Protein AF-A0A2I6QNP9-F1 (afdb_monomer)

Foldseek 3Di:
DDDDDDDDDDDDPPPDPCPDPPPQQDWDKDFDDDPNHGQWIFTDRNPHTDDIDGCPDPVNVVVVVCCVVPVPPPPPD

Structure (mmCIF, N/CA/C/O backbone):
data_AF-A0A2I6QNP9-F1
#
_entry.id   AF-A0A2I6QNP9-F1
#
loop_
_atom_site.group_PDB
_atom_site.id
_atom_site.type_symbol
_atom_site.label_atom_id
_atom_site.label_alt_id
_atom_site.label_comp_id
_atom_site.label_asym_id
_atom_s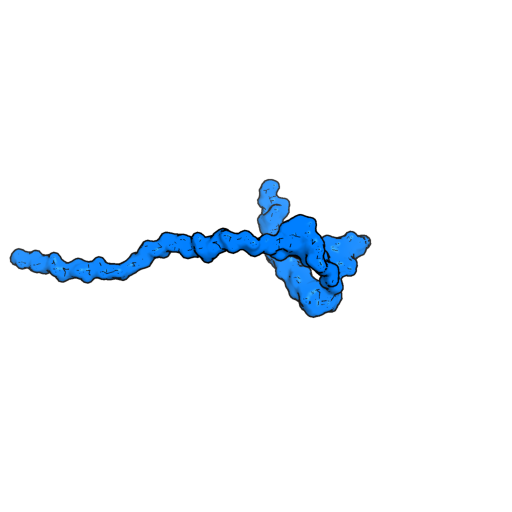ite.label_entity_id
_atom_site.label_seq_id
_atom_site.pdbx_PDB_ins_code
_atom_s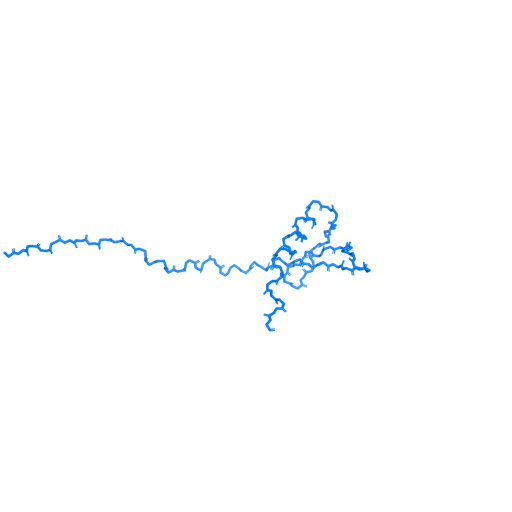ite.Cartn_x
_atom_site.Cartn_y
_atom_site.Cartn_z
_atom_site.occupancy
_atom_site.B_iso_or_equiv
_atom_site.auth_seq_id
_atom_site.auth_comp_id
_atom_site.auth_asym_id
_atom_site.auth_atom_id
_atom_site.pdbx_PDB_model_num
ATOM 1 N N . MET A 1 1 ? -9.318 23.210 70.336 1.00 48.59 1 MET A N 1
ATOM 2 C CA . MET A 1 1 ? -9.940 23.766 69.120 1.00 48.59 1 MET A CA 1
ATOM 3 C C . MET A 1 1 ? -8.913 23.552 68.032 1.00 48.59 1 MET A C 1
ATOM 5 O O . MET A 1 1 ? -7.864 24.174 68.100 1.00 48.59 1 MET A O 1
ATOM 9 N N . SER A 1 2 ? -9.120 22.529 67.202 1.00 54.50 2 SER A N 1
ATOM 10 C CA . SER A 1 2 ? -8.136 22.087 66.214 1.00 54.50 2 SER A CA 1
ATOM 11 C C . SER A 1 2 ? -8.050 23.098 65.084 1.00 54.50 2 SER A C 1
ATOM 13 O O . SER A 1 2 ? -9.057 23.405 64.447 1.00 54.50 2 SER A O 1
ATOM 15 N N . GLU A 1 3 ? -6.846 23.607 64.870 1.00 50.25 3 GLU A N 1
ATOM 16 C CA . GLU A 1 3 ? -6.470 24.350 63.679 1.00 50.25 3 GLU A CA 1
ATOM 17 C C . GLU A 1 3 ? -6.543 23.399 62.480 1.00 50.25 3 GLU A C 1
ATOM 19 O O . GLU A 1 3 ? -5.998 22.297 62.521 1.00 50.25 3 GLU A O 1
ATOM 24 N N . ASN A 1 4 ? -7.259 23.800 61.433 1.00 54.19 4 ASN A N 1
ATOM 25 C CA . ASN A 1 4 ? -7.279 23.095 60.158 1.00 54.19 4 ASN A CA 1
ATOM 26 C C . ASN A 1 4 ? -6.680 24.018 59.100 1.00 54.19 4 ASN A C 1
ATOM 28 O O . ASN A 1 4 ? -7.401 24.677 58.352 1.00 54.19 4 ASN A O 1
ATOM 32 N N . GLU A 1 5 ? -5.352 24.058 59.070 1.00 56.75 5 GLU A N 1
ATOM 33 C CA . GLU A 1 5 ? -4.591 24.502 57.912 1.00 56.75 5 GLU A CA 1
ATOM 34 C C . GLU A 1 5 ? -4.059 23.247 57.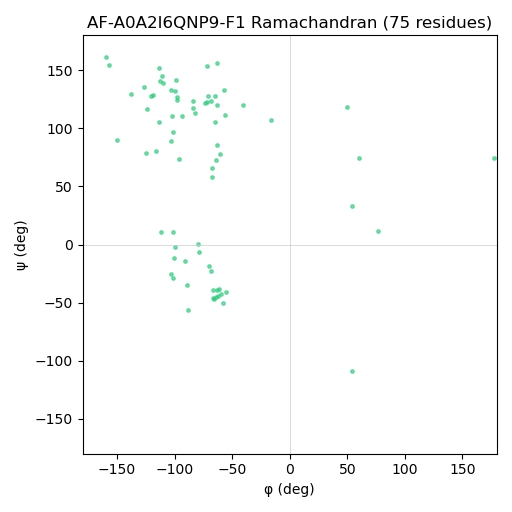213 1.00 56.75 5 GLU A C 1
ATOM 36 O O . GLU A 1 5 ? -3.241 22.496 57.742 1.00 56.75 5 GLU A O 1
ATOM 41 N N . SER A 1 6 ? -4.595 22.958 56.034 1.00 56.69 6 SER A N 1
ATOM 42 C CA . SER A 1 6 ? -3.999 22.030 55.077 1.00 56.69 6 SER A CA 1
ATOM 43 C C . SER A 1 6 ? -4.404 22.499 53.695 1.00 56.69 6 SER A C 1
ATOM 45 O O . SER A 1 6 ? -5.461 22.165 53.162 1.00 56.69 6 SER A O 1
ATOM 47 N N . ALA A 1 7 ? -3.540 23.356 53.163 1.00 53.56 7 ALA A N 1
ATOM 48 C CA . ALA A 1 7 ? -3.433 23.636 51.752 1.00 53.56 7 ALA A CA 1
ATOM 49 C C . ALA A 1 7 ? -3.181 22.316 51.007 1.00 53.56 7 ALA A C 1
ATOM 51 O O . ALA A 1 7 ? -2.119 21.712 51.135 1.00 53.56 7 ALA A O 1
ATOM 52 N N . ILE A 1 8 ? -4.163 21.877 50.227 1.00 59.97 8 ILE A N 1
ATOM 53 C CA . ILE A 1 8 ? -3.969 20.889 49.168 1.00 59.97 8 ILE A CA 1
ATOM 54 C C . ILE A 1 8 ? -3.919 21.663 47.860 1.00 59.97 8 ILE A C 1
ATOM 56 O O . ILE A 1 8 ? -4.938 22.075 47.307 1.00 59.97 8 ILE A O 1
ATOM 60 N N . GLY A 1 9 ? -2.684 21.928 47.443 1.00 44.03 9 GLY A N 1
ATOM 61 C CA . GLY A 1 9 ? -2.363 22.307 46.085 1.00 44.03 9 GLY A CA 1
ATOM 62 C C . GLY A 1 9 ? -2.491 21.120 45.134 1.00 44.03 9 GLY A C 1
ATOM 63 O O . GLY A 1 9 ? -2.338 19.970 45.536 1.00 44.03 9 GLY A O 1
ATOM 64 N N . ASP A 1 10 ? -2.759 21.496 43.888 1.00 45.28 10 ASP A N 1
ATOM 65 C CA . ASP A 1 10 ? -2.338 20.885 42.627 1.00 45.28 10 ASP A CA 1
ATOM 66 C C . ASP A 1 10 ? -2.527 19.372 42.429 1.00 45.28 10 ASP A C 1
ATOM 68 O O . ASP A 1 10 ? -1.914 18.534 43.087 1.00 45.28 10 ASP A O 1
ATOM 72 N N . GLY A 1 11 ? -3.335 19.008 41.431 1.00 41.12 11 GLY A N 1
ATOM 73 C CA . GLY A 1 11 ? -3.445 17.611 41.035 1.00 41.12 11 GLY A CA 1
ATOM 74 C C . GLY A 1 11 ? -4.449 17.336 39.931 1.00 41.12 11 GLY A C 1
ATOM 75 O O . GLY A 1 11 ? -5.496 16.751 40.177 1.00 41.12 11 GLY A O 1
ATOM 76 N N . ALA A 1 12 ? -4.073 17.698 38.706 1.00 42.53 12 ALA A N 1
ATOM 77 C CA . ALA A 1 12 ? -4.510 17.040 37.477 1.00 42.53 12 ALA A CA 1
ATOM 78 C C . ALA A 1 12 ? -6.024 17.034 37.188 1.00 42.53 12 ALA A C 1
ATOM 80 O O . ALA A 1 12 ? -6.672 15.989 37.113 1.00 42.53 12 ALA A O 1
ATOM 81 N N . ALA A 1 13 ? -6.541 18.196 36.786 1.00 40.28 13 ALA A N 1
ATOM 82 C CA . ALA A 1 13 ? -7.452 18.188 35.650 1.00 40.28 13 ALA A CA 1
ATOM 83 C C . ALA A 1 13 ? -6.656 17.703 34.422 1.00 40.28 13 ALA A C 1
ATOM 85 O O . ALA A 1 13 ? -6.132 18.506 33.655 1.00 40.28 13 ALA A O 1
ATOM 86 N N . LYS A 1 14 ? -6.561 16.379 34.227 1.00 47.09 14 LYS A N 1
ATOM 87 C CA . LYS A 1 14 ? -6.364 15.787 32.895 1.00 47.09 14 LYS A CA 1
ATOM 88 C C . LYS A 1 14 ? -7.646 16.043 32.094 1.00 47.09 14 LYS A C 1
ATOM 90 O O . LYS A 1 14 ? -8.417 15.139 31.790 1.00 47.09 14 LYS A O 1
ATOM 95 N N . GLY A 1 15 ? -7.909 17.318 31.820 1.00 40.44 15 GLY A N 1
ATOM 96 C CA . GLY A 1 15 ? -8.71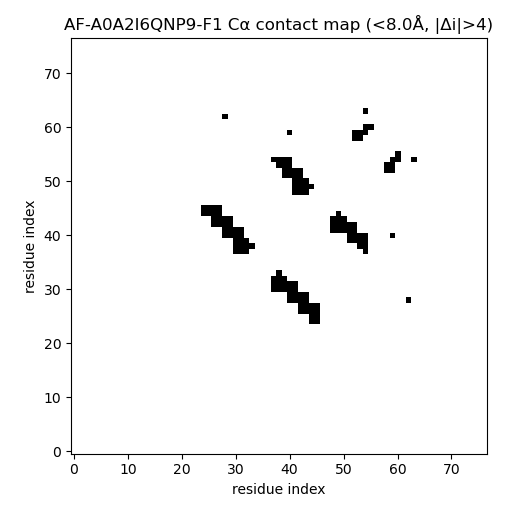0 17.711 30.682 1.00 40.44 15 GLY A CA 1
ATOM 97 C C . GLY A 1 15 ? -7.895 17.288 29.482 1.00 40.44 15 GLY A C 1
ATOM 98 O O . GLY A 1 15 ? -6.833 17.857 29.251 1.00 40.44 15 GLY A O 1
ATOM 99 N N . ASN A 1 16 ? -8.353 16.209 28.849 1.00 40.50 16 ASN A N 1
ATOM 100 C CA . ASN A 1 16 ? -7.914 15.704 27.562 1.00 40.50 16 ASN A CA 1
ATOM 101 C C . ASN A 1 16 ? -7.131 16.762 26.783 1.00 40.50 16 ASN A C 1
ATOM 103 O O . ASN A 1 16 ? -7.701 17.720 26.259 1.00 40.50 16 ASN A O 1
ATOM 107 N N . GLU A 1 17 ? -5.822 16.552 26.705 1.00 39.19 17 GLU A N 1
ATOM 108 C CA . GLU A 1 17 ? -4.965 17.103 25.670 1.00 39.19 17 GLU A CA 1
ATOM 109 C C . GLU A 1 17 ? -5.488 16.565 24.331 1.00 39.19 17 GLU A C 1
ATOM 111 O O . GLU A 1 17 ? -4.991 15.593 23.779 1.00 39.19 17 GLU A O 1
ATOM 116 N N . THR A 1 18 ? -6.577 17.141 23.831 1.00 50.12 18 THR A N 1
ATOM 117 C CA . THR A 1 18 ? -6.975 17.021 22.432 1.00 50.12 18 THR A CA 1
ATOM 118 C C . THR A 1 18 ? -6.435 18.263 21.746 1.00 50.12 18 THR A C 1
ATOM 120 O O . THR A 1 18 ? -7.144 19.225 21.477 1.00 50.12 18 THR A O 1
ATOM 123 N N . ALA A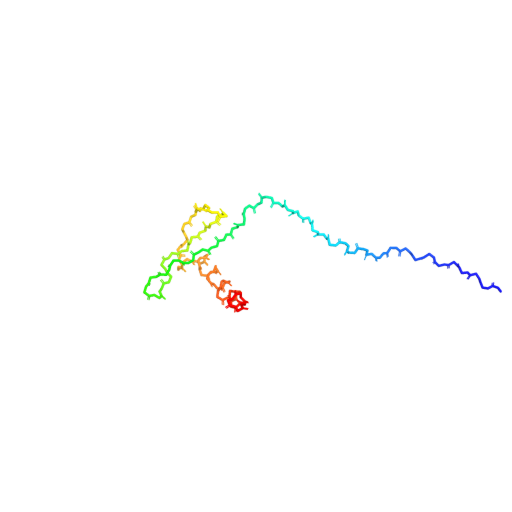 1 19 ? -5.120 18.267 21.559 1.00 39.75 19 ALA A N 1
ATOM 124 C CA . ALA A 1 19 ? -4.430 19.175 20.665 1.00 39.75 19 ALA A CA 1
ATOM 125 C C . ALA A 1 19 ? -3.573 18.317 19.722 1.00 39.75 19 ALA A C 1
ATOM 127 O O . ALA A 1 19 ? -2.872 17.438 20.223 1.00 39.75 19 ALA A O 1
ATOM 128 N N . PRO A 1 20 ? -3.537 18.561 18.402 1.00 47.19 20 PRO A N 1
ATOM 129 C CA . PRO A 1 20 ? -4.380 19.424 17.576 1.00 47.19 20 PRO A CA 1
ATOM 130 C C . PRO A 1 20 ? -5.232 18.611 16.580 1.00 47.19 20 PRO A C 1
ATOM 132 O O . PRO A 1 20 ? -4.799 17.584 16.062 1.00 47.19 20 PRO A O 1
ATOM 135 N N . GLU A 1 21 ? -6.395 19.140 16.196 1.00 49.06 21 GLU A N 1
ATOM 136 C CA . GLU A 1 21 ? -6.939 18.932 14.847 1.00 49.06 21 GLU A CA 1
ATOM 137 C C . GLU A 1 21 ? -5.965 19.582 13.853 1.00 49.06 21 GLU A C 1
ATOM 139 O O . GLU A 1 21 ? -6.180 20.677 13.330 1.00 49.06 21 GLU A O 1
ATOM 144 N N . ALA A 1 22 ? -4.811 18.949 13.653 1.00 45.06 22 ALA A N 1
ATOM 145 C CA . ALA A 1 22 ? -3.963 19.274 12.535 1.00 45.06 22 ALA A CA 1
ATOM 146 C C . ALA A 1 22 ? -4.726 18.808 11.302 1.00 45.06 22 ALA A C 1
ATOM 148 O O . ALA A 1 22 ? -5.102 17.643 11.187 1.00 45.06 22 ALA A O 1
ATOM 149 N N . ASN A 1 23 ? -4.961 19.732 10.382 1.00 49.59 23 ASN A N 1
ATOM 150 C CA . ASN A 1 23 ? -5.400 19.448 9.026 1.00 49.59 23 ASN A CA 1
ATOM 151 C C . ASN A 1 23 ? -4.254 18.731 8.273 1.00 49.59 23 ASN A C 1
ATOM 153 O O . ASN A 1 23 ? -3.709 19.233 7.298 1.00 49.59 23 ASN A O 1
ATOM 157 N N . THR A 1 24 ? -3.819 17.593 8.810 1.00 51.81 24 THR A N 1
ATOM 158 C CA . THR A 1 24 ? -2.816 16.690 8.272 1.00 51.81 24 THR A CA 1
ATOM 159 C C . THR A 1 24 ? -3.629 15.552 7.707 1.00 51.81 24 THR A C 1
ATOM 161 O O . THR A 1 24 ? -3.997 14.636 8.434 1.00 51.81 24 THR A O 1
ATOM 164 N N . GLU A 1 25 ? -4.024 15.685 6.444 1.00 65.81 25 GLU A N 1
ATOM 165 C CA . GLU A 1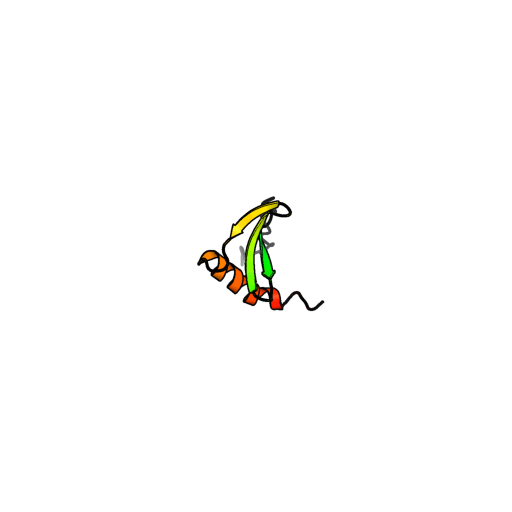 25 ? -4.769 14.655 5.726 1.00 65.81 25 GLU A CA 1
ATOM 166 C C . GLU A 1 25 ? -4.196 13.269 6.071 1.00 65.81 25 GLU A C 1
ATOM 168 O O . GLU A 1 25 ? -2.999 13.028 5.878 1.00 65.81 25 GLU A O 1
ATOM 173 N N . GLU A 1 26 ? -5.037 12.405 6.642 1.00 81.44 26 GLU A N 1
ATOM 174 C CA . GLU A 1 26 ? -4.635 11.089 7.134 1.00 81.44 26 GLU A CA 1
ATOM 175 C C . GLU A 1 26 ? -4.002 10.273 6.002 1.00 81.44 26 GLU A C 1
ATOM 177 O O . GLU A 1 26 ? -4.524 10.234 4.879 1.00 81.44 26 GLU A O 1
ATOM 182 N N . ILE A 1 27 ? -2.853 9.653 6.294 1.00 88.50 27 ILE A N 1
ATOM 183 C CA . ILE A 1 27 ? -2.227 8.707 5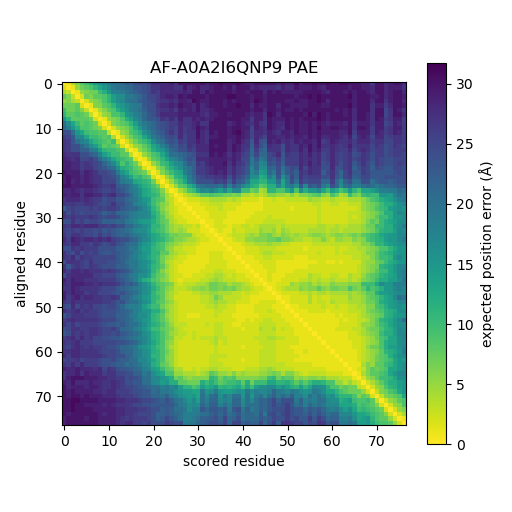.375 1.00 88.50 27 ILE A CA 1
ATOM 184 C C . ILE A 1 27 ? -2.907 7.354 5.555 1.00 88.50 27 ILE A C 1
ATOM 186 O O . ILE A 1 27 ? -2.756 6.709 6.590 1.00 88.50 27 ILE A O 1
ATOM 190 N N . THR A 1 28 ? -3.616 6.913 4.525 1.00 90.06 28 THR A N 1
ATOM 191 C CA . THR A 1 28 ? -4.275 5.608 4.469 1.00 90.06 28 THR A CA 1
ATOM 192 C C . THR A 1 28 ? -3.563 4.728 3.448 1.00 90.06 28 THR A C 1
ATOM 194 O O . THR A 1 28 ? -3.127 5.209 2.403 1.00 90.06 28 THR A O 1
ATOM 197 N N . TYR A 1 29 ? -3.469 3.426 3.699 1.00 92.44 29 TYR A N 1
ATOM 198 C CA . TYR A 1 29 ? -2.905 2.476 2.743 1.00 92.44 29 TYR A CA 1
ATOM 199 C C . TYR A 1 29 ? -3.987 1.559 2.169 1.00 92.44 29 TYR A C 1
ATOM 201 O O . TYR A 1 29 ? -4.861 1.089 2.892 1.00 92.44 29 TYR A O 1
ATOM 209 N N . HIS A 1 30 ? -3.924 1.287 0.864 1.00 93.88 30 HIS A N 1
ATOM 210 C CA . HIS A 1 30 ? -4.857 0.392 0.177 1.00 93.88 30 HIS A CA 1
ATOM 211 C C . HIS A 1 30 ? -4.110 -0.728 -0.550 1.00 93.88 30 HIS A C 1
ATOM 213 O O . HIS A 1 30 ? -3.329 -0.467 -1.465 1.00 93.88 30 HIS A O 1
ATOM 219 N N . ALA A 1 31 ? -4.339 -1.978 -0.149 1.0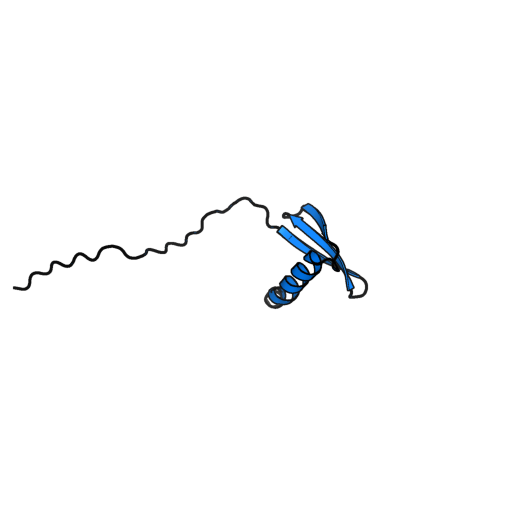0 93.44 31 ALA A N 1
ATOM 220 C CA . ALA A 1 31 ? -3.738 -3.142 -0.789 1.00 93.44 31 ALA A CA 1
ATOM 221 C C . ALA A 1 31 ? -4.557 -3.557 -2.020 1.00 93.44 31 ALA A C 1
ATOM 223 O O . ALA A 1 31 ? -5.747 -3.837 -1.924 1.00 93.44 31 ALA A O 1
ATOM 224 N N . VAL A 1 32 ? -3.909 -3.607 -3.182 1.00 93.69 32 VAL A N 1
ATOM 225 C CA . VAL A 1 32 ? -4.507 -4.079 -4.433 1.00 93.69 32 VAL A CA 1
ATOM 226 C C . VAL A 1 32 ? -4.192 -5.558 -4.592 1.00 93.69 32 VAL A C 1
ATOM 228 O O . VAL A 1 32 ? -3.044 -5.939 -4.843 1.00 93.69 32 VAL A O 1
ATOM 231 N N . GLU A 1 33 ? -5.214 -6.394 -4.474 1.00 93.25 33 GLU A N 1
ATOM 232 C CA . GLU A 1 33 ? -5.096 -7.844 -4.597 1.00 93.25 33 GLU A CA 1
ATOM 233 C C . GLU A 1 33 ? -5.513 -8.329 -5.985 1.00 93.25 33 GLU A C 1
ATOM 235 O O . GLU A 1 33 ? -6.465 -7.835 -6.590 1.00 93.25 33 GLU A O 1
ATOM 240 N N . LYS A 1 34 ? -4.795 -9.327 -6.498 1.00 93.62 34 LYS A N 1
ATOM 241 C CA . LYS A 1 34 ? -5.129 -10.042 -7.728 1.00 93.62 34 LYS A CA 1
ATOM 242 C C . LYS A 1 34 ? -4.898 -11.528 -7.498 1.00 93.62 34 LYS A C 1
ATOM 244 O O . LYS A 1 34 ? -3.834 -11.908 -7.019 1.00 93.62 34 LYS A O 1
ATOM 249 N N . ASP A 1 35 ? -5.893 -12.354 -7.819 1.00 93.50 35 ASP A N 1
ATOM 250 C CA . ASP A 1 35 ? -5.842 -13.808 -7.601 1.00 93.50 35 ASP A CA 1
ATOM 251 C C . ASP A 1 35 ? -5.504 -14.188 -6.136 1.00 93.50 35 ASP A C 1
ATOM 253 O O . ASP A 1 35 ? -4.827 -15.179 -5.875 1.00 93.50 35 ASP A O 1
ATOM 257 N N . GLY A 1 36 ? -5.946 -13.371 -5.167 1.00 88.56 36 GLY A N 1
ATOM 258 C CA . GLY A 1 36 ? -5.669 -13.560 -3.734 1.00 88.56 36 GLY A CA 1
ATOM 259 C C . GLY A 1 36 ? -4.255 -13.165 -3.285 1.00 88.56 36 GLY A C 1
ATOM 260 O O . GLY A 1 36 ? -3.846 -13.507 -2.180 1.00 88.56 36 GLY A O 1
ATOM 261 N N . VAL A 1 37 ? -3.488 -12.475 -4.135 1.00 90.50 37 VAL A N 1
ATOM 262 C CA . VAL A 1 37 ? -2.133 -12.000 -3.826 1.00 90.50 37 VAL A CA 1
ATOM 263 C C . VAL A 1 37 ? -2.088 -10.479 -3.908 1.00 90.50 37 VAL A C 1
ATOM 265 O O . VAL A 1 37 ? -2.465 -9.903 -4.930 1.00 90.50 37 VAL A O 1
ATOM 268 N N . VAL A 1 38 ? -1.569 -9.812 -2.872 1.00 93.19 38 VAL A N 1
ATOM 269 C CA . VAL A 1 38 ? -1.297 -8.366 -2.922 1.00 93.19 38 VAL A CA 1
ATOM 270 C C . VAL A 1 38 ? -0.244 -8.091 -3.996 1.00 93.19 38 VAL A C 1
ATOM 272 O O . VAL A 1 38 ? 0.884 -8.583 -3.934 1.00 93.19 38 VAL A O 1
ATOM 275 N N . THR A 1 39 ? -0.617 -7.291 -4.988 1.00 95.94 39 THR A N 1
ATOM 276 C CA . THR A 1 39 ? 0.231 -6.926 -6.131 1.00 95.94 39 THR A CA 1
ATOM 277 C C . THR A 1 39 ? 0.812 -5.525 -6.008 1.00 95.94 39 THR A C 1
ATOM 279 O O . THR A 1 39 ? 1.879 -5.259 -6.554 1.00 95.94 39 THR A O 1
ATOM 282 N N . ALA A 1 40 ? 0.141 -4.645 -5.268 1.00 95.81 40 ALA A N 1
ATOM 283 C CA . ALA A 1 40 ? 0.571 -3.280 -5.013 1.00 95.81 40 ALA A CA 1
ATOM 284 C C . ALA A 1 40 ? -0.070 -2.756 -3.725 1.00 95.81 40 ALA A C 1
ATOM 286 O O . ALA A 1 40 ? -1.153 -3.198 -3.350 1.00 95.81 40 ALA A O 1
ATOM 287 N N . ILE A 1 41 ? 0.573 -1.792 -3.069 1.00 95.88 41 ILE A N 1
ATOM 288 C CA . ILE A 1 41 ? -0.015 -1.042 -1.954 1.00 95.88 41 ILE A CA 1
ATOM 289 C C . ILE A 1 41 ? -0.021 0.429 -2.345 1.00 95.88 41 ILE A C 1
ATOM 291 O O . ILE A 1 41 ? 1.003 0.969 -2.751 1.00 95.88 41 ILE A O 1
ATOM 295 N N . TRP A 1 42 ? -1.161 1.092 -2.247 1.00 96.50 42 TRP A N 1
ATOM 296 C CA . TRP A 1 42 ? -1.279 2.516 -2.524 1.00 96.50 42 TRP A CA 1
ATOM 297 C C . TRP A 1 42 ? -1.230 3.303 -1.231 1.00 96.50 42 TRP A C 1
ATOM 299 O O . TRP A 1 42 ? -2.038 3.069 -0.342 1.00 96.50 42 TRP A O 1
ATOM 309 N N . GLU A 1 43 ? -0.296 4.243 -1.148 1.00 94.75 43 GLU A N 1
ATOM 310 C CA . GLU A 1 43 ? -0.289 5.270 -0.114 1.00 94.75 43 GLU A CA 1
ATOM 311 C C . GLU A 1 43 ? -1.208 6.400 -0.573 1.00 94.75 43 GLU A C 1
ATOM 313 O O . GLU A 1 43 ? -0.991 7.016 -1.623 1.00 94.75 43 GLU A O 1
ATOM 318 N N . MET A 1 44 ? -2.262 6.628 0.195 1.00 94.06 44 MET A N 1
ATOM 319 C CA . MET A 1 44 ? -3.292 7.619 -0.057 1.00 94.06 44 MET A CA 1
ATOM 320 C C . MET A 1 44 ? -3.207 8.693 1.019 1.00 94.06 44 MET A C 1
ATOM 322 O O . MET A 1 44 ? -3.001 8.388 2.186 1.00 94.06 44 MET A O 1
ATOM 326 N N . GLN A 1 45 ? -3.393 9.945 0.628 1.00 92.12 45 GLN A N 1
ATOM 327 C CA . GLN A 1 45 ? -3.593 11.057 1.547 1.00 92.12 45 GLN A CA 1
ATOM 328 C C . GLN A 1 45 ? -5.015 11.564 1.341 1.00 92.12 45 GLN A C 1
ATOM 330 O O . GLN A 1 45 ? -5.338 12.124 0.286 1.00 92.12 45 GLN A O 1
ATOM 335 N N . GLY A 1 46 ? -5.903 11.252 2.286 1.00 88.00 46 GLY A N 1
ATOM 336 C CA . GLY A 1 46 ? -7.344 11.394 2.080 1.00 88.00 46 GLY A CA 1
ATOM 337 C C . GLY A 1 46 ? -7.816 10.656 0.815 1.00 88.00 46 GLY A C 1
ATOM 338 O O . GLY A 1 46 ? -7.839 9.431 0.762 1.00 88.00 46 GLY A O 1
ATOM 339 N N . ARG A 1 47 ? -8.188 11.398 -0.240 1.00 85.81 47 ARG A N 1
ATOM 340 C CA . ARG A 1 47 ? -8.660 10.835 -1.531 1.00 85.81 47 ARG A CA 1
ATOM 341 C C . ARG A 1 47 ? -7.597 10.800 -2.632 1.00 85.81 47 ARG A C 1
ATOM 343 O O . ARG A 1 47 ? -7.885 10.369 -3.748 1.00 85.81 47 ARG A O 1
ATOM 350 N N . LYS A 1 48 ? -6.390 11.294 -2.364 1.00 92.56 48 LYS A N 1
ATOM 351 C CA . LYS A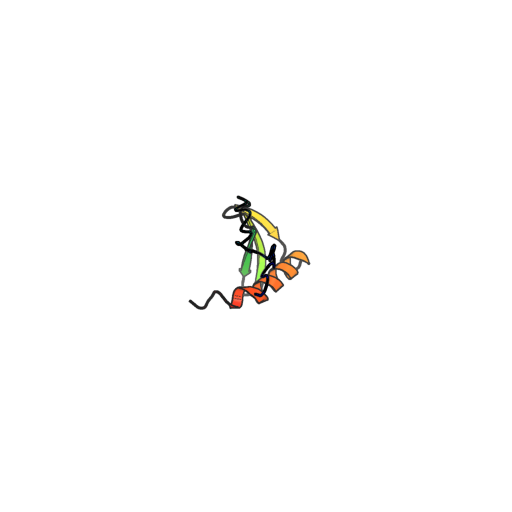 1 48 ? -5.333 11.453 -3.365 1.00 92.56 48 LYS A CA 1
ATOM 352 C C . LYS A 1 48 ? -4.326 10.312 -3.278 1.00 92.56 48 LYS A C 1
ATOM 354 O O . LYS A 1 48 ? -3.818 10.030 -2.201 1.00 92.56 48 LYS A O 1
ATOM 359 N N . HIS A 1 49 ? -3.980 9.715 -4.418 1.00 95.25 49 HIS A N 1
ATOM 360 C CA . HIS A 1 49 ? -2.867 8.768 -4.500 1.00 95.25 49 HIS A CA 1
ATOM 361 C C . HIS A 1 49 ? -1.532 9.508 -4.417 1.00 95.25 49 HIS A C 1
ATOM 363 O O . HIS A 1 49 ? -1.257 10.384 -5.242 1.00 95.25 49 HIS A O 1
ATOM 369 N N . LEU A 1 50 ? -0.708 9.151 -3.434 1.00 94.12 50 LEU A N 1
ATOM 370 C CA . LEU A 1 50 ? 0.647 9.669 -3.290 1.00 94.12 50 LEU A CA 1
ATOM 371 C C . LEU A 1 50 ? 1.641 8.818 -4.071 1.00 94.12 50 LEU A C 1
ATOM 373 O O . LEU A 1 50 ? 2.363 9.334 -4.925 1.00 94.12 50 LEU A O 1
ATOM 377 N N . ARG A 1 51 ? 1.685 7.515 -3.779 1.00 95.44 51 ARG A N 1
ATOM 378 C CA . ARG A 1 51 ? 2.628 6.581 -4.402 1.00 95.44 51 ARG A CA 1
ATOM 379 C C . ARG A 1 51 ? 2.177 5.134 -4.286 1.00 95.44 51 ARG A C 1
ATOM 381 O O . ARG A 1 51 ? 1.385 4.769 -3.420 1.00 95.44 51 ARG A O 1
ATOM 388 N N . THR A 1 52 ? 2.758 4.298 -5.139 1.00 96.88 52 THR A N 1
ATOM 389 C CA . THR A 1 52 ? 2.639 2.843 -5.054 1.00 96.88 52 THR A CA 1
ATOM 390 C C . THR A 1 52 ? 3.870 2.264 -4.363 1.00 96.88 52 THR A C 1
ATOM 392 O O . THR A 1 52 ? 5.002 2.535 -4.761 1.00 96.88 52 THR A O 1
ATOM 395 N N . ILE A 1 53 ? 3.638 1.468 -3.330 1.00 96.44 53 ILE A N 1
ATOM 396 C CA . ILE A 1 53 ? 4.634 0.749 -2.547 1.00 96.44 53 ILE A CA 1
ATOM 397 C C . ILE A 1 53 ? 4.599 -0.716 -2.983 1.00 96.44 53 ILE A C 1
ATOM 399 O O . ILE A 1 53 ? 3.534 -1.328 -3.093 1.00 96.44 53 ILE A O 1
ATOM 403 N N . ASP A 1 54 ? 5.778 -1.280 -3.233 1.00 96.69 54 ASP A N 1
ATOM 404 C CA . ASP A 1 54 ? 5.909 -2.697 -3.552 1.00 96.69 54 ASP A CA 1
ATOM 405 C C . ASP A 1 54 ? 5.630 -3.551 -2.296 1.00 96.69 54 ASP A C 1
ATOM 407 O O . ASP A 1 54 ? 6.257 -3.317 -1.255 1.00 96.69 54 ASP A O 1
ATOM 411 N N . PRO A 1 55 ? 4.731 -4.549 -2.360 1.00 95.12 55 PRO A N 1
ATOM 412 C CA . PRO A 1 55 ? 4.333 -5.339 -1.193 1.00 95.12 55 PRO A CA 1
ATOM 413 C C . PRO A 1 55 ? 5.439 -6.267 -0.675 1.00 95.12 55 PRO A C 1
ATOM 415 O O . PRO A 1 55 ? 5.378 -6.725 0.464 1.00 95.12 55 PRO A O 1
ATOM 418 N N . ARG A 1 56 ? 6.462 -6.556 -1.488 1.00 94.69 56 ARG A N 1
ATOM 419 C CA . ARG A 1 56 ? 7.608 -7.392 -1.106 1.00 94.69 56 ARG A CA 1
ATOM 420 C C . ARG A 1 56 ? 8.747 -6.565 -0.517 1.00 94.69 56 ARG A C 1
ATOM 422 O O . ARG A 1 56 ? 9.646 -7.133 0.099 1.00 94.69 56 ARG A O 1
ATOM 429 N N . SER A 1 57 ? 8.715 -5.244 -0.684 1.00 96.19 57 SER A N 1
ATOM 430 C CA . SER A 1 57 ? 9.641 -4.330 -0.023 1.00 96.19 57 SER A CA 1
ATOM 431 C C . SER A 1 57 ? 9.479 -4.378 1.498 1.00 96.19 57 SER A C 1
ATOM 433 O O . SER A 1 57 ? 8.411 -4.691 2.021 1.00 96.19 57 SER A O 1
ATOM 435 N N . ARG A 1 58 ? 10.535 -4.007 2.232 1.00 95.25 58 ARG A N 1
ATOM 436 C CA . ARG A 1 58 ? 10.499 -3.950 3.702 1.00 95.25 58 ARG A CA 1
ATOM 437 C C . ARG A 1 58 ? 9.368 -3.056 4.221 1.00 95.25 58 ARG A C 1
ATOM 439 O O . ARG A 1 58 ? 8.714 -3.420 5.187 1.00 95.25 58 ARG A O 1
ATOM 446 N N . GLN A 1 59 ? 9.144 -1.912 3.573 1.00 94.75 59 GLN A N 1
ATOM 447 C CA . GLN A 1 59 ? 8.059 -0.998 3.928 1.00 94.75 59 GLN A CA 1
ATOM 448 C C . GLN A 1 59 ? 6.692 -1.637 3.658 1.00 94.75 59 GLN A C 1
ATOM 450 O O . GLN A 1 59 ? 5.828 -1.605 4.525 1.00 94.75 59 GLN A O 1
ATOM 455 N N . GLY A 1 60 ? 6.510 -2.251 2.485 1.00 94.75 60 GLY A N 1
ATOM 456 C CA . GLY A 1 60 ? 5.261 -2.930 2.136 1.00 94.75 60 GLY A CA 1
ATOM 457 C C . GLY A 1 60 ? 4.921 -4.060 3.106 1.00 94.75 60 GLY A C 1
ATOM 458 O O . GLY A 1 60 ? 3.788 -4.153 3.561 1.00 94.75 60 GLY A O 1
ATOM 459 N N . GLN A 1 61 ? 5.912 -4.861 3.500 1.00 94.81 61 GLN A N 1
ATOM 460 C CA . GLN A 1 61 ? 5.735 -5.918 4.498 1.00 94.81 61 GLN A CA 1
ATOM 461 C C . GLN A 1 61 ? 5.340 -5.380 5.877 1.00 94.81 61 GLN A C 1
ATOM 463 O O . GLN A 1 61 ? 4.530 -6.002 6.561 1.00 94.81 61 GLN A O 1
ATOM 468 N N . ASP A 1 62 ? 5.912 -4.250 6.293 1.00 93.94 62 ASP A N 1
ATOM 469 C CA . ASP A 1 62 ? 5.582 -3.623 7.573 1.00 93.94 62 ASP A CA 1
ATOM 470 C C . ASP A 1 62 ? 4.139 -3.100 7.578 1.00 93.94 62 ASP A C 1
ATOM 472 O O . ASP A 1 62 ? 3.367 -3.435 8.474 1.00 93.94 62 ASP A O 1
ATOM 476 N N . ILE A 1 63 ? 3.736 -2.409 6.504 1.00 92.69 63 ILE A N 1
ATOM 477 C CA . ILE A 1 63 ? 2.353 -1.956 6.298 1.00 92.69 63 ILE A CA 1
ATOM 478 C C . ILE A 1 63 ? 1.395 -3.151 6.318 1.00 92.69 63 ILE A C 1
ATOM 480 O O . ILE A 1 63 ? 0.421 -3.147 7.064 1.00 92.69 63 ILE A O 1
ATOM 484 N N . LEU A 1 64 ? 1.681 -4.209 5.554 1.00 91.44 64 LEU A N 1
ATOM 485 C CA . LEU A 1 64 ? 0.812 -5.387 5.507 1.00 91.44 64 LEU A CA 1
ATOM 486 C C . LEU A 1 64 ? 0.674 -6.065 6.871 1.00 91.44 64 LEU A C 1
ATOM 488 O O . LEU A 1 64 ? -0.427 -6.495 7.208 1.00 91.44 64 LEU A O 1
ATOM 492 N N . ARG A 1 65 ? 1.752 -6.139 7.663 1.00 90.38 65 ARG A N 1
ATOM 493 C CA . ARG A 1 65 ? 1.720 -6.702 9.023 1.00 90.38 65 ARG A CA 1
ATOM 494 C C . ARG A 1 65 ? 0.807 -5.898 9.945 1.00 90.38 65 ARG A C 1
ATOM 496 O O . ARG A 1 65 ? 0.048 -6.496 10.704 1.00 90.38 65 ARG A O 1
ATOM 503 N N . LEU A 1 66 ? 0.893 -4.569 9.890 1.00 86.19 66 LEU A N 1
ATOM 504 C CA . LEU A 1 66 ? 0.060 -3.686 10.707 1.00 86.19 66 LEU A CA 1
ATOM 505 C C . LEU A 1 66 ? -1.415 -3.845 10.323 1.00 86.19 66 LEU A C 1
ATOM 507 O O . LEU A 1 66 ? -2.250 -4.073 11.189 1.00 86.19 66 LEU A O 1
ATOM 511 N N . TYR A 1 67 ? -1.724 -3.865 9.024 1.00 74.88 67 TYR A N 1
ATOM 512 C CA . TYR A 1 67 ? -3.097 -4.033 8.544 1.00 74.88 67 TYR A CA 1
ATOM 513 C C . TYR A 1 67 ? -3.673 -5.420 8.855 1.00 74.88 67 TYR A C 1
ATOM 515 O O . TYR A 1 67 ? -4.823 -5.514 9.261 1.00 74.88 67 TYR A O 1
ATOM 523 N N . THR A 1 68 ? -2.896 -6.503 8.752 1.00 67.12 68 THR A N 1
ATOM 524 C CA . THR A 1 68 ? -3.385 -7.839 9.165 1.00 67.12 68 THR A CA 1
ATOM 525 C C . THR A 1 68 ? -3.590 -7.974 10.674 1.00 67.12 68 THR A C 1
ATOM 527 O O . THR A 1 68 ? -4.364 -8.828 11.093 1.00 67.12 68 THR A O 1
ATOM 530 N N . THR A 1 69 ? -2.914 -7.156 11.483 1.00 59.91 69 THR A N 1
ATOM 531 C CA . THR A 1 69 ? -3.022 -7.190 12.949 1.00 59.91 69 THR A CA 1
ATOM 532 C C . THR A 1 69 ? -4.145 -6.284 13.466 1.00 59.91 69 THR A C 1
ATOM 534 O O . THR A 1 69 ? -4.814 -6.661 14.419 1.00 59.91 69 THR A O 1
ATOM 537 N N . GLU A 1 70 ? -4.392 -5.138 12.824 1.00 56.84 70 GLU A N 1
ATOM 538 C CA . GLU A 1 70 ? -5.315 -4.100 13.319 1.00 56.84 70 GLU A CA 1
ATOM 539 C C . GLU A 1 70 ? -6.696 -4.115 12.619 1.00 56.84 70 GLU A C 1
ATOM 541 O O . GLU A 1 70 ? -7.696 -3.767 13.236 1.00 56.84 70 GLU A O 1
ATOM 546 N N . HIS A 1 71 ? -6.819 -4.558 11.355 1.00 53.84 71 HIS A N 1
ATOM 547 C CA . HIS A 1 71 ? -8.107 -4.510 10.625 1.00 53.84 71 HIS A CA 1
ATOM 548 C C . HIS A 1 71 ? -9.103 -5.629 10.966 1.00 53.84 71 HIS A C 1
ATOM 550 O O . HIS A 1 71 ? -10.196 -5.670 10.398 1.00 53.84 71 HIS A O 1
ATOM 556 N N . HIS A 1 72 ? -8.766 -6.547 11.872 1.00 46.47 72 HIS A N 1
ATOM 557 C CA . HIS A 1 72 ? -9.676 -7.639 12.229 1.00 46.47 72 HIS A CA 1
ATOM 558 C C . HIS A 1 72 ? -10.796 -7.221 13.204 1.00 46.47 72 HIS A C 1
ATOM 560 O O . HIS A 1 72 ? -11.706 -8.019 13.435 1.00 46.47 72 HIS A O 1
ATOM 566 N N . ASP A 1 73 ? -10.763 -5.986 13.721 1.00 43.41 73 ASP A N 1
ATOM 567 C CA . ASP A 1 73 ? -11.717 -5.481 14.722 1.00 43.41 73 ASP A CA 1
ATOM 568 C C . ASP A 1 73 ? -12.841 -4.584 14.153 1.00 43.41 73 ASP A C 1
ATOM 570 O O . ASP A 1 73 ? -13.832 -4.353 14.838 1.00 43.41 73 ASP A O 1
ATOM 574 N N . GLU A 1 74 ? -12.769 -4.125 12.893 1.00 46.06 74 GLU A N 1
ATOM 575 C CA . GLU A 1 74 ? -13.734 -3.141 12.340 1.00 46.06 74 GLU A CA 1
ATOM 576 C C . GLU A 1 74 ? -14.673 -3.696 11.244 1.00 46.06 74 GLU A C 1
ATOM 578 O O . GLU A 1 74 ? -15.393 -2.954 10.584 1.00 46.06 74 GLU A O 1
ATOM 583 N N . ALA A 1 75 ? -14.703 -5.015 11.030 1.00 43.56 75 ALA A N 1
ATOM 584 C CA . ALA A 1 75 ? -15.631 -5.660 10.084 1.00 43.56 75 ALA A CA 1
ATOM 585 C C . ALA A 1 75 ? -16.846 -6.323 10.766 1.00 43.56 75 ALA A C 1
ATOM 587 O O . ALA A 1 75 ? -17.583 -7.079 10.130 1.00 43.56 75 ALA A O 1
ATOM 588 N N . ALA A 1 76 ? -17.054 -6.057 12.059 1.00 42.41 76 ALA A N 1
ATOM 589 C CA . ALA A 1 76 ? -18.195 -6.535 12.831 1.00 42.41 76 ALA A CA 1
ATOM 590 C C . ALA A 1 76 ? -18.930 -5.353 13.481 1.00 42.41 76 ALA A C 1
ATOM 592 O O . ALA A 1 76 ? -18.768 -5.067 14.666 1.00 42.41 76 ALA A O 1
ATOM 593 N N . SER A 1 77 ? -19.746 -4.646 12.702 1.00 36.84 77 SER A N 1
ATOM 594 C CA . SER A 1 77 ? -20.833 -3.797 13.211 1.00 36.84 77 SER A CA 1
ATOM 595 C C . SER A 1 77 ? -22.007 -3.822 12.247 1.00 36.84 77 SER A C 1
ATOM 597 O O . SER A 1 77 ? -21.763 -3.751 11.023 1.00 36.84 77 SER A O 1
#

pLDDT: mean 72.69, std 22.57, range [36.84, 96.88]

Mean predicted aligned error: 15.0 Å

Sequence (77 aa):
MSENESAIGDGAAKGNETAPEANTEEITYHAVEKDGVVTAIWEMQGRKHLRTIDPRSRQGQDILRLYTTEHHDEAAS

Radius of gyration: 23.7 Å; Cα contacts (8 Å, |Δi|>4): 69; chains: 1; bounding box: 31×38×77 Å

Solvent-accessible surface area (backbone atoms only — not comparable to full-atom values): 5191 Å² total; per-residue (Å²): 135,85,83,87,86,75,89,80,75,85,83,77,85,79,66,75,85,82,74,73,93,62,94,62,67,55,79,44,77,47,77,43,66,54,98,91,37,72,71,34,26,36,40,22,42,68,92,43,82,74,48,79,38,52,45,84,40,75,67,29,43,50,53,53,52,50,49,71,69,61,59,80,72,78,82,78,127

Secondary structure (DSSP, 8-state):
--------------------------EEEEEEEETTEEEEEEEEETTEEEEEEPTTSHHHHHHHHHHHHHGGGSS--

Nearest PDB structures (foldseek):
  1b2t-assembly1_A  TM=5.626E-01  e=2.394E+00  Homo sapiens
  7rkf-assembly1_L  TM=4.136E-01  e=1.165E+00  Homo sapiens
  2mgs-assembly1_B  TM=4.837E-01  e=2.101E+00  Homo sapiens
  1nr4-assembly3_F  TM=3.998E-01  e=2.101E+00  unclassified
  8ic0-assembly1_F  TM=4.073E-01  e=4.042E+00  Homo sapiens